Protein AF-0000000073199398 (afdb_homodimer)

Solvent-accessible surface area (backbone atoms only — not comparable to full-atom values): 9404 Å² total; per-residue (Å²): 115,83,43,48,48,44,47,21,50,37,56,19,50,66,32,48,72,70,26,80,60,78,34,37,35,40,31,29,57,50,55,67,62,42,51,57,49,72,47,86,75,86,50,85,48,74,51,24,48,41,39,50,51,41,35,53,52,42,7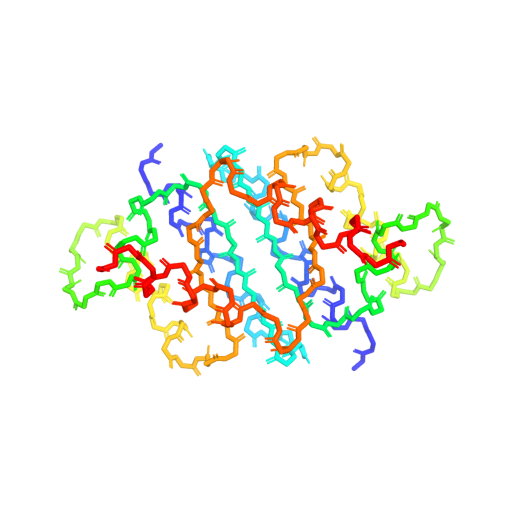0,74,32,81,43,42,47,72,42,69,47,55,85,72,51,56,63,47,53,55,49,46,57,58,55,69,74,98,1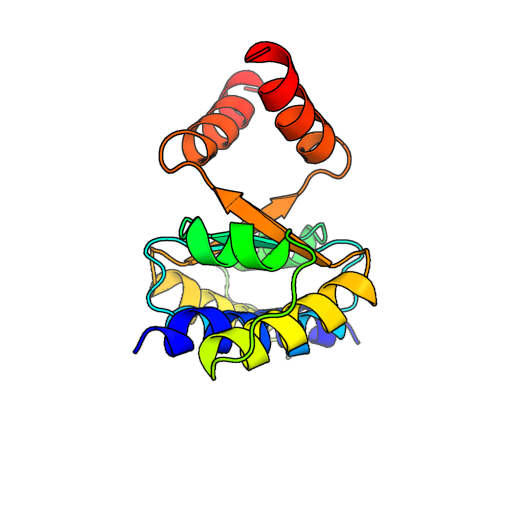15,84,43,47,48,43,46,22,50,36,56,19,49,66,33,48,73,71,26,80,60,75,36,38,35,41,31,28,58,52,55,66,61,42,51,58,49,73,46,86,74,87,48,84,48,76,50,25,47,40,38,50,52,40,35,53,52,40,69,76,32,81,43,43,48,73,43,68,45,57,84,74,50,54,67,46,52,55,49,46,57,56,55,68,73,100

Secondary structure (DSSP, 8-state):
-TTHHHHHHHHHHHHHTTS--S-EEEEES-HHHHHHHH--SPP-SHHHHHHHHHHHHHHH-TTEEEEE--TTHHHHHHHHHHHHT-/-TTHHHHHHHHHHHHHTTS--S-EEEEES-HHHHHHHH--SPP-SHHHHHHHHHHHHHHH-TTEEEEE--TTHHHHHHHHHHHHT-

Structure (mmCIF, N/CA/C/O backbone):
data_AF-0000000073199398-model_v1
#
loop_
_entity.id
_entity.type
_entity.pdbx_description
1 polymer 'RNase H type-1 domain-containing protein'
#
loop_
_atom_site.group_PDB
_atom_site.id
_atom_site.type_symbol
_atom_site.label_atom_id
_atom_site.label_alt_id
_atom_site.label_comp_id
_atom_site.label_asym_id
_atom_site.label_entity_id
_atom_site.label_seq_id
_atom_site.pdbx_PDB_ins_code
_atom_site.Cartn_x
_atom_site.Cartn_y
_atom_site.Cartn_z
_atom_site.occupancy
_atom_site.B_iso_or_equiv
_atom_site.auth_seq_id
_atom_site.auth_comp_id
_atom_site.auth_asym_id
_atom_site.auth_atom_id
_atom_site.pdbx_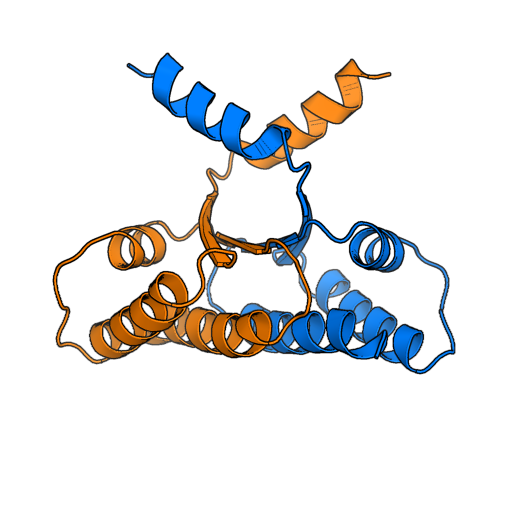PDB_model_num
ATOM 1 N N . PRO A 1 1 ? 12.867 -16.594 0.289 1 78.44 1 PRO A N 1
ATOM 2 C CA . PRO A 1 1 ? 11.758 -17.516 0.035 1 78.44 1 PRO A CA 1
ATOM 3 C C . PRO A 1 1 ? 10.625 -16.875 -0.764 1 78.44 1 PRO A C 1
ATOM 5 O O . PRO A 1 1 ? 10.391 -15.664 -0.647 1 78.44 1 PRO A O 1
ATOM 8 N N . GLN A 1 2 ? 9.969 -17.562 -1.592 1 89 2 GLN A N 1
ATOM 9 C CA . GLN A 1 2 ? 8.938 -17.031 -2.49 1 89 2 GLN A CA 1
ATOM 10 C C . GLN A 1 2 ? 7.758 -16.484 -1.709 1 89 2 GLN A C 1
ATOM 12 O O . GLN A 1 2 ? 7.023 -15.625 -2.211 1 89 2 GLN A O 1
ATOM 17 N N . GLU A 1 3 ? 7.668 -16.969 -0.385 1 93.56 3 GLU A N 1
ATOM 18 C CA . GLU A 1 3 ? 6.527 -16.609 0.448 1 93.56 3 GLU A CA 1
ATOM 19 C C . GLU A 1 3 ? 6.691 -15.211 1.036 1 93.56 3 GLU A C 1
ATOM 21 O O . GLU A 1 3 ? 5.723 -14.609 1.502 1 93.56 3 GLU A O 1
ATOM 26 N N . ALA A 1 4 ? 7.902 -14.766 1.006 1 93.5 4 ALA A N 1
ATOM 27 C CA . ALA A 1 4 ? 8.18 -13.469 1.631 1 93.5 4 ALA A CA 1
ATOM 28 C C . ALA A 1 4 ? 7.398 -12.352 0.941 1 93.5 4 ALA A C 1
ATOM 30 O O . ALA A 1 4 ? 6.91 -11.43 1.599 1 93.5 4 ALA A O 1
ATOM 31 N N . LYS A 1 5 ? 7.25 -12.406 -0.344 1 92.25 5 LYS A N 1
ATOM 32 C CA . LYS A 1 5 ? 6.602 -11.359 -1.125 1 92.25 5 LYS A CA 1
ATOM 33 C C . LYS A 1 5 ? 5.117 -11.258 -0.783 1 92.25 5 LYS A C 1
ATOM 35 O O . LYS A 1 5 ? 4.652 -10.219 -0.316 1 92.25 5 LYS A O 1
ATOM 40 N N . PRO A 1 6 ? 4.43 -12.461 -0.868 1 96.62 6 PRO A N 1
ATOM 41 C CA . PRO A 1 6 ? 3.018 -12.32 -0.503 1 96.62 6 PRO A CA 1
ATOM 42 C C . PRO A 1 6 ? 2.812 -12.086 0.991 1 96.62 6 PRO A C 1
ATOM 44 O O . PRO A 1 6 ? 1.823 -11.469 1.394 1 96.62 6 PRO A O 1
ATOM 47 N N . ALA A 1 7 ? 3.713 -12.5 1.839 1 97.44 7 ALA A N 1
ATOM 48 C CA . ALA A 1 7 ? 3.586 -12.297 3.281 1 97.44 7 ALA A CA 1
ATOM 49 C C . ALA A 1 7 ? 3.631 -10.812 3.633 1 97.44 7 ALA A C 1
ATOM 51 O O . ALA A 1 7 ? 2.82 -10.336 4.426 1 97.44 7 ALA A O 1
ATOM 52 N N . ALA A 1 8 ? 4.598 -10.156 3.078 1 97.44 8 ALA A N 1
ATOM 53 C CA . ALA A 1 8 ? 4.699 -8.719 3.307 1 97.44 8 ALA A CA 1
ATOM 54 C C . ALA A 1 8 ? 3.447 -7.992 2.812 1 97.44 8 ALA A C 1
ATOM 56 O O . ALA A 1 8 ? 2.934 -7.098 3.482 1 97.44 8 ALA A O 1
ATOM 57 N N . MET A 1 9 ? 2.967 -8.359 1.716 1 98.12 9 MET A N 1
ATOM 58 C CA . MET A 1 9 ? 1.744 -7.789 1.157 1 98.12 9 MET A CA 1
ATOM 59 C C . MET A 1 9 ? 0.557 -8.031 2.082 1 98.12 9 MET A C 1
ATOM 61 O O . MET A 1 9 ? -0.195 -7.105 2.395 1 98.12 9 MET A O 1
ATOM 65 N N . LEU A 1 10 ? 0.424 -9.234 2.529 1 98.5 10 LEU A N 1
ATOM 66 C CA . LEU A 1 10 ? -0.685 -9.594 3.404 1 98.5 10 LEU A CA 1
ATOM 67 C C . LEU A 1 10 ? -0.673 -8.758 4.676 1 98.5 10 LEU A C 1
ATOM 69 O O . LEU A 1 10 ? -1.71 -8.227 5.086 1 98.5 10 LEU A O 1
ATOM 73 N N . GLU A 1 11 ? 0.455 -8.695 5.277 1 98.12 11 GLU A N 1
ATOM 74 C CA . GLU A 1 11 ? 0.562 -7.914 6.504 1 98.12 11 GLU A CA 1
ATOM 75 C C . GLU A 1 11 ? 0.19 -6.453 6.266 1 98.12 11 GLU A C 1
ATOM 77 O O . GLU A 1 11 ? -0.529 -5.852 7.066 1 98.12 11 GLU A O 1
ATOM 82 N N . ALA A 1 12 ? 0.683 -5.871 5.168 1 98.5 12 ALA A N 1
ATOM 83 C CA . ALA A 1 12 ? 0.346 -4.492 4.828 1 98.5 12 ALA A CA 1
ATOM 84 C C . ALA A 1 12 ? -1.159 -4.324 4.637 1 98.5 12 ALA A C 1
ATOM 86 O O . ALA A 1 12 ? -1.762 -3.4 5.184 1 98.5 12 ALA A O 1
ATOM 87 N N . LEU A 1 13 ? -1.757 -5.211 3.936 1 98.5 13 LEU A N 1
ATOM 88 C CA . LEU A 1 13 ? -3.188 -5.152 3.654 1 98.5 13 LEU A CA 1
ATOM 89 C C . LEU A 1 13 ? -3.998 -5.258 4.941 1 98.5 13 LEU A C 1
ATOM 91 O O . LEU A 1 13 ? -5.012 -4.57 5.102 1 98.5 13 LEU A O 1
ATOM 95 N N . GLN A 1 14 ? -3.58 -6.07 5.852 1 98.31 14 GLN A N 1
ATOM 96 C CA . GLN A 1 14 ? -4.285 -6.305 7.105 1 98.31 14 GLN A CA 1
ATOM 97 C C . GLN A 1 14 ? -4.363 -5.027 7.938 1 98.31 14 GLN A C 1
ATOM 99 O O . GLN A 1 14 ? -5.309 -4.836 8.703 1 98.31 14 GLN A O 1
ATOM 104 N N . TYR A 1 15 ? -3.471 -4.18 7.789 1 97.44 15 TYR A N 1
ATOM 105 C CA . TYR A 1 15 ? -3.521 -2.914 8.508 1 97.44 15 TYR A CA 1
ATOM 106 C C . TYR A 1 15 ? -4.293 -1.864 7.719 1 97.44 15 TYR A C 1
ATOM 108 O O . TYR A 1 15 ? -5.004 -1.04 8.297 1 97.44 15 TYR A O 1
ATOM 116 N N . LEU A 1 16 ? -4.133 -1.91 6.418 1 97.62 16 LEU A N 1
ATOM 117 C CA . LEU A 1 16 ? -4.742 -0.894 5.57 1 97.62 16 LEU A CA 1
ATOM 118 C C . LEU A 1 16 ? -6.262 -1.031 5.562 1 97.62 16 LEU A C 1
ATOM 120 O O . LEU A 1 16 ? -6.977 -0.044 5.379 1 97.62 16 LEU A O 1
ATOM 124 N N . ILE A 1 17 ? -6.742 -2.221 5.879 1 96.25 17 ILE A N 1
ATOM 125 C CA . ILE A 1 17 ? -8.188 -2.42 5.867 1 96.25 17 ILE A CA 1
ATOM 126 C C . ILE A 1 17 ? -8.82 -1.681 7.043 1 96.25 17 ILE A C 1
ATOM 128 O O . ILE A 1 17 ? -10.023 -1.402 7.035 1 96.25 17 ILE A O 1
ATOM 132 N N . TYR A 1 18 ? -8.047 -1.338 8 1 93.31 18 TYR A N 1
ATOM 133 C CA . TYR A 1 18 ? -8.578 -0.658 9.18 1 93.31 18 TYR A CA 1
ATOM 134 C C . TYR A 1 18 ? -8.375 0.849 9.07 1 93.31 18 TYR A C 1
ATOM 136 O O . TYR A 1 18 ? -8.758 1.597 9.977 1 93.31 18 TYR A O 1
ATOM 144 N N . SER A 1 19 ? -7.762 1.237 8.008 1 94 19 SER A N 1
ATOM 145 C CA . SER A 1 19 ? -7.555 2.67 7.824 1 94 19 SER A CA 1
ATOM 146 C C . SER A 1 19 ? -8.852 3.375 7.441 1 94 19 SER A C 1
ATOM 148 O O . SER A 1 19 ? -9.727 2.775 6.812 1 94 19 SER A O 1
ATOM 150 N N . PRO A 1 20 ? -9.008 4.598 7.871 1 93.06 20 PRO A N 1
ATOM 151 C CA . PRO A 1 20 ? -10.203 5.352 7.484 1 93.06 20 PRO A CA 1
ATOM 152 C C . PRO A 1 20 ? -10.086 5.969 6.094 1 93.06 20 PRO A C 1
ATOM 154 O O . PRO A 1 20 ? -10.867 6.855 5.738 1 93.06 20 PRO A O 1
ATOM 157 N N . TYR A 1 21 ? -9.117 5.477 5.312 1 92.75 21 TYR A N 1
ATOM 158 C CA . TYR A 1 21 ? -9 5.969 3.941 1 92.75 21 TYR A CA 1
ATOM 159 C C . TYR A 1 21 ? -10.203 5.543 3.107 1 92.75 21 TYR A C 1
ATOM 161 O O . TYR A 1 21 ? -10.734 4.445 3.285 1 92.75 21 TYR A O 1
ATOM 169 N N . GLU A 1 22 ? -10.688 6.387 2.283 1 93.44 22 GLU A N 1
ATOM 170 C CA . GLU A 1 22 ? -11.758 6.016 1.36 1 93.44 22 GLU A CA 1
ATOM 171 C C . GLU A 1 22 ? -11.25 5.078 0.271 1 93.44 22 GLU A C 1
ATOM 173 O O . GLU A 1 22 ? -11.961 4.168 -0.156 1 93.44 22 GLU A O 1
ATOM 178 N N . ASN A 1 23 ? -10.008 5.305 -0.188 1 93 23 ASN A N 1
ATOM 179 C CA . ASN A 1 23 ? -9.367 4.465 -1.193 1 93 23 ASN A CA 1
ATOM 180 C C . ASN A 1 23 ? -7.875 4.297 -0.915 1 93 23 ASN A C 1
ATOM 182 O O . ASN A 1 23 ? -7.203 5.254 -0.526 1 93 23 ASN A O 1
ATOM 186 N N . VAL A 1 24 ? -7.449 3.105 -1.098 1 94.88 24 VAL A N 1
ATOM 187 C CA . VAL A 1 24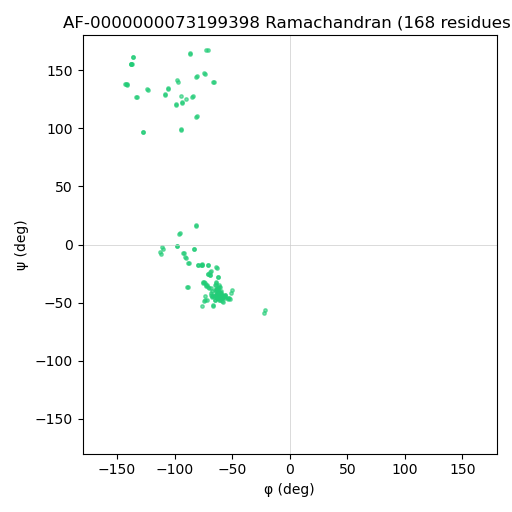 ? -6.031 2.789 -0.979 1 94.88 24 VAL A CA 1
ATOM 188 C C . VAL A 1 24 ? -5.633 1.781 -2.053 1 94.88 24 VAL A C 1
ATOM 190 O O . VAL A 1 24 ? -6.367 0.83 -2.324 1 94.88 24 VAL A O 1
ATOM 193 N N . CYS A 1 25 ? -4.488 1.991 -2.672 1 94 25 CYS A N 1
ATOM 194 C CA . CYS A 1 25 ? -3.936 1.07 -3.658 1 94 25 CYS A CA 1
ATOM 195 C C . CYS A 1 25 ? -2.463 0.795 -3.381 1 94 25 CYS A C 1
ATOM 197 O O . CYS A 1 25 ? -1.686 1.724 -3.15 1 94 25 CYS A O 1
ATOM 199 N N . VAL A 1 26 ? -2.146 -0.441 -3.291 1 96.44 26 VAL A N 1
ATOM 200 C CA . VAL A 1 26 ? -0.741 -0.822 -3.193 1 96.44 26 VAL A CA 1
ATOM 201 C C . VAL A 1 26 ? -0.229 -1.259 -4.566 1 96.44 26 VAL A C 1
ATOM 203 O O . VAL A 1 26 ? -0.743 -2.215 -5.148 1 96.44 26 VAL A O 1
ATOM 206 N N . GLU A 1 27 ? 0.757 -0.572 -5.023 1 93.62 27 GLU A N 1
ATOM 207 C CA . GLU A 1 27 ? 1.361 -0.878 -6.316 1 93.62 27 GLU A CA 1
ATOM 208 C C . GLU A 1 27 ? 2.717 -1.56 -6.145 1 93.62 27 GLU A C 1
ATOM 210 O O . GLU A 1 27 ? 3.541 -1.12 -5.34 1 93.62 27 GLU A O 1
ATOM 215 N N . THR A 1 28 ? 2.963 -2.635 -6.891 1 93.56 28 THR A N 1
ATOM 216 C CA . THR A 1 28 ? 4.238 -3.344 -6.844 1 93.56 28 THR A CA 1
ATOM 217 C C . THR A 1 28 ? 4.699 -3.719 -8.25 1 93.56 28 THR A C 1
ATOM 219 O O . THR A 1 28 ? 3.879 -3.859 -9.164 1 93.56 28 THR A O 1
ATOM 222 N N . ASP A 1 29 ? 5.977 -3.879 -8.398 1 89.88 29 ASP A N 1
ATOM 223 C CA . ASP A 1 29 ? 6.527 -4.234 -9.703 1 89.88 29 ASP A CA 1
ATOM 224 C C . ASP A 1 29 ? 6.727 -5.742 -9.82 1 89.88 29 ASP A C 1
ATOM 226 O O . ASP A 1 29 ? 7.434 -6.211 -10.719 1 89.88 29 ASP A O 1
ATOM 230 N N . TYR A 1 30 ? 6.23 -6.453 -8.906 1 91.81 30 TYR A N 1
ATOM 231 C CA . TYR A 1 30 ? 6.273 -7.906 -8.992 1 91.81 30 TYR A CA 1
ATOM 232 C C . TYR A 1 30 ? 4.992 -8.453 -9.609 1 91.81 30 TYR A C 1
ATOM 234 O O . TYR A 1 30 ? 4.016 -8.719 -8.906 1 91.81 30 TYR A O 1
ATOM 242 N N . LYS A 1 31 ? 5.07 -8.734 -10.82 1 93.19 31 LYS A N 1
ATOM 243 C CA . LYS A 1 31 ? 3.912 -9.078 -11.641 1 93.19 31 LYS A CA 1
ATOM 244 C C . LYS A 1 31 ? 3.281 -10.383 -11.172 1 93.19 31 LYS A C 1
ATOM 246 O O . LYS A 1 31 ? 2.057 -10.531 -11.188 1 93.19 31 LYS A O 1
ATOM 251 N N . GLN A 1 32 ? 4.07 -11.273 -10.727 1 94 32 GLN A N 1
ATOM 252 C CA . GLN A 1 32 ? 3.574 -12.594 -10.352 1 94 32 GLN A CA 1
ATOM 253 C C . GLN A 1 32 ? 2.586 -12.5 -9.195 1 94 32 GLN A C 1
ATOM 255 O O . GLN A 1 32 ? 1.532 -13.141 -9.219 1 94 32 GLN A O 1
ATOM 260 N N . VAL A 1 33 ? 2.936 -11.758 -8.219 1 95.75 33 VAL A N 1
ATOM 261 C CA . VAL A 1 33 ? 2.049 -11.594 -7.07 1 95.75 33 VAL A CA 1
ATOM 262 C C . VAL A 1 33 ? 0.745 -10.93 -7.512 1 95.75 33 VAL A C 1
ATOM 264 O O . VAL A 1 33 ? -0.343 -11.391 -7.156 1 95.75 33 VAL A O 1
ATOM 267 N N . VAL A 1 34 ? 0.83 -9.891 -8.289 1 95.56 34 VAL A N 1
ATOM 268 C CA . VAL A 1 34 ? -0.352 -9.164 -8.75 1 95.56 34 VAL A CA 1
ATOM 269 C C . VAL A 1 34 ? -1.236 -10.094 -9.586 1 95.56 34 VAL A C 1
ATOM 271 O O . VAL A 1 34 ? -2.457 -10.109 -9.414 1 95.56 34 VAL A O 1
ATOM 274 N N . ASN A 1 35 ? -0.633 -10.859 -10.43 1 95.44 35 ASN A N 1
ATOM 275 C CA . ASN A 1 35 ? -1.381 -11.812 -11.242 1 95.44 35 ASN A CA 1
ATOM 276 C C . ASN A 1 35 ? -2.111 -12.836 -10.383 1 95.44 35 ASN A C 1
ATOM 278 O O . ASN A 1 35 ? -3.279 -13.141 -10.625 1 95.44 35 ASN A O 1
ATOM 282 N N . HIS A 1 36 ? -1.42 -13.32 -9.43 1 97 36 HIS A N 1
ATOM 283 C CA . HIS A 1 36 ? -2.016 -14.344 -8.57 1 97 36 HIS A CA 1
ATOM 284 C C . HIS A 1 36 ? -3.129 -13.75 -7.707 1 97 36 HIS A C 1
ATOM 286 O O . HIS A 1 36 ? -4.086 -14.453 -7.359 1 97 36 HIS A O 1
ATOM 292 N N . LEU A 1 37 ? -3.062 -12.492 -7.43 1 97.12 37 LEU A N 1
ATOM 293 C CA . LEU A 1 37 ? -4.109 -11.812 -6.668 1 97.12 37 LEU A CA 1
ATOM 294 C C . LEU A 1 37 ? -5.355 -11.609 -7.52 1 97.12 37 LEU A C 1
ATOM 296 O O . LEU A 1 37 ? -6.473 -11.586 -7 1 97.12 3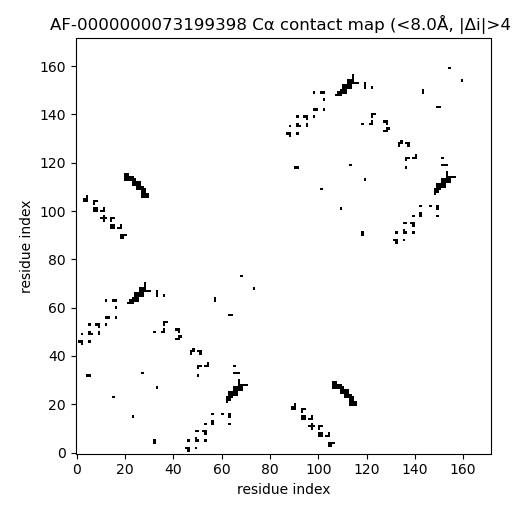7 LEU A O 1
ATOM 300 N N . ASN A 1 38 ? -5.16 -11.414 -8.742 1 94.12 38 ASN A N 1
ATOM 301 C CA . ASN A 1 38 ? -6.25 -11.094 -9.656 1 94.12 38 ASN A CA 1
ATOM 302 C C . ASN A 1 38 ? -6.871 -12.352 -10.258 1 94.12 38 ASN A C 1
ATOM 304 O O . ASN A 1 38 ? -7.922 -12.281 -10.891 1 94.12 38 ASN A O 1
ATOM 308 N N . ASN A 1 39 ? -6.238 -13.391 -10.07 1 92.5 39 ASN A N 1
ATOM 309 C CA . ASN A 1 39 ? -6.789 -14.648 -10.57 1 92.5 39 ASN A CA 1
ATOM 310 C C . ASN A 1 39 ? -7.75 -15.281 -9.562 1 92.5 39 ASN A C 1
ATOM 312 O O . ASN A 1 39 ? -7.746 -14.914 -8.391 1 92.5 39 ASN A O 1
ATOM 316 N N . THR A 1 40 ? -8.547 -16.25 -10.07 1 88.81 40 THR A N 1
ATOM 317 C CA . THR A 1 40 ? -9.586 -16.797 -9.211 1 88.81 40 THR A CA 1
ATOM 318 C C . THR A 1 40 ? -9.266 -18.234 -8.82 1 88.81 40 THR A C 1
ATOM 320 O O . THR A 1 40 ? -9.938 -18.828 -7.969 1 88.81 40 THR A O 1
ATOM 323 N N . TYR A 1 41 ? -8.203 -18.781 -9.336 1 92.19 41 TYR A N 1
ATOM 324 C CA . TYR A 1 41 ? -7.898 -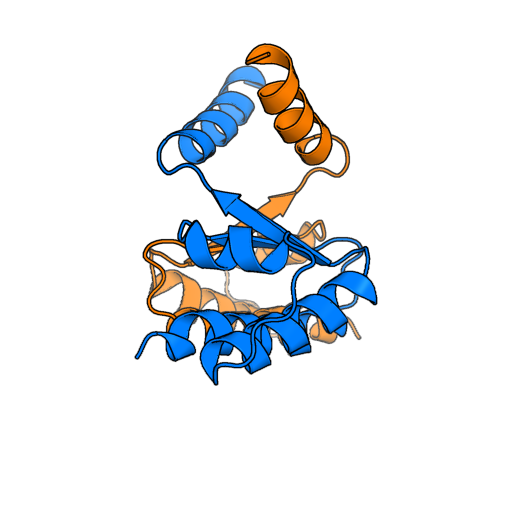20.156 -8.992 1 92.19 41 TYR A CA 1
ATOM 325 C C . TYR A 1 41 ? -7.211 -20.234 -7.633 1 92.19 41 TYR A C 1
ATOM 327 O O . TYR A 1 41 ? -6.418 -19.359 -7.277 1 92.19 41 TYR A O 1
ATOM 335 N N . VAL A 1 42 ? -7.523 -21.297 -6.918 1 91.62 42 VAL A N 1
ATOM 336 C CA . VAL A 1 42 ? -6.984 -21.5 -5.574 1 91.62 42 VAL A CA 1
ATOM 337 C C . VAL A 1 42 ? -5.609 -22.156 -5.664 1 91.62 42 VAL A C 1
ATOM 339 O O . VAL A 1 42 ? -5.43 -23.141 -6.379 1 91.62 42 VAL A O 1
ATOM 342 N N . LEU A 1 43 ? -4.676 -21.547 -5.027 1 92.94 43 LEU A N 1
ATOM 343 C CA . LEU A 1 43 ? -3.326 -22.078 -4.922 1 92.94 43 LEU A CA 1
ATOM 344 C C . LEU A 1 43 ? -3.141 -22.828 -3.604 1 92.94 43 LEU A C 1
ATOM 346 O O . LEU A 1 43 ? -3.635 -22.391 -2.564 1 92.94 43 LEU A O 1
ATOM 350 N N . HIS A 1 44 ? -2.436 -23.969 -3.576 1 93.06 44 HIS A N 1
ATOM 351 C CA . HIS A 1 44 ? -2.422 -24.844 -2.4 1 93.06 44 HIS A CA 1
ATOM 352 C C . HIS A 1 44 ? -1.05 -24.844 -1.733 1 93.06 44 HIS A C 1
ATOM 354 O O . HIS A 1 44 ? -0.902 -25.312 -0.607 1 93.06 44 HIS A O 1
ATOM 360 N N . SER A 1 45 ? -0.121 -24.266 -2.336 1 95 45 SER A N 1
ATOM 361 C CA . SER A 1 45 ? 1.194 -24.156 -1.712 1 95 45 SER A CA 1
ATOM 362 C C . SER A 1 45 ? 1.175 -23.172 -0.55 1 95 45 SER A C 1
ATOM 364 O O . SER A 1 45 ? 0.161 -22.516 -0.303 1 95 45 SER A O 1
ATOM 366 N N . GLU A 1 46 ? 2.217 -23.172 0.251 1 95.19 46 GLU A N 1
ATOM 367 C CA . GLU A 1 46 ? 2.342 -22.172 1.308 1 95.19 46 GLU A CA 1
ATOM 368 C C . GLU A 1 46 ? 2.213 -20.75 0.749 1 95.19 46 GLU A C 1
ATOM 370 O O . GLU A 1 46 ? 1.526 -19.906 1.33 1 95.19 46 GLU A O 1
ATOM 375 N N . TYR A 1 47 ? 2.875 -20.5 -0.298 1 96.38 47 TYR A N 1
ATOM 376 C CA . TYR A 1 47 ? 2.727 -19.266 -1.066 1 96.38 47 TYR A CA 1
ATOM 377 C C . TYR A 1 47 ? 1.266 -19.016 -1.417 1 96.38 47 TYR A C 1
ATOM 379 O O . TYR A 1 47 ? 0.751 -17.906 -1.205 1 96.38 47 TYR A O 1
ATOM 387 N N . GLY A 1 48 ? 0.647 -20 -1.856 1 96.94 48 GLY A N 1
ATOM 388 C CA . GLY A 1 48 ? -0.738 -19.906 -2.287 1 96.94 48 GLY A CA 1
ATOM 389 C C . GLY A 1 48 ? -1.691 -19.578 -1.153 1 96.94 48 GLY A C 1
ATOM 390 O O . GLY A 1 48 ? -2.65 -18.828 -1.34 1 96.94 48 GLY A O 1
ATOM 391 N N . ILE A 1 49 ? -1.446 -20.141 -0.075 1 97.38 49 ILE A N 1
ATOM 392 C CA . ILE A 1 49 ? -2.281 -19.906 1.098 1 97.38 49 ILE A CA 1
ATOM 393 C C . ILE A 1 49 ? -2.264 -18.422 1.454 1 97.38 49 ILE A C 1
ATOM 395 O O . ILE A 1 49 ? -3.307 -17.844 1.748 1 97.38 49 ILE A O 1
ATOM 399 N N . ILE A 1 50 ? -1.117 -17.828 1.404 1 97.94 50 ILE A N 1
ATOM 400 C CA . ILE A 1 50 ? -0.968 -16.406 1.707 1 97.94 50 ILE A CA 1
ATOM 401 C C . ILE A 1 50 ? -1.667 -15.578 0.635 1 97.94 50 ILE A C 1
ATOM 403 O O . ILE A 1 50 ? -2.393 -14.633 0.95 1 97.94 50 ILE A O 1
ATOM 407 N N . ILE A 1 51 ? -1.489 -15.914 -0.64 1 98.25 51 ILE A N 1
ATOM 408 C CA . ILE A 1 51 ? -2.158 -15.242 -1.746 1 98.25 51 ILE A CA 1
ATOM 409 C C . ILE A 1 51 ? -3.672 -15.289 -1.54 1 98.25 51 ILE A C 1
ATOM 411 O O . ILE A 1 51 ? -4.355 -14.273 -1.682 1 98.25 51 ILE A O 1
ATOM 415 N N . ASN A 1 52 ? -4.129 -16.469 -1.136 1 98.06 52 ASN A N 1
ATOM 416 C CA . ASN A 1 52 ? -5.562 -16.625 -0.922 1 98.06 52 ASN A CA 1
ATOM 417 C C . ASN A 1 52 ? -6.062 -15.727 0.204 1 98.06 52 ASN A C 1
ATOM 419 O O . ASN A 1 52 ? -7.172 -15.195 0.133 1 98.06 52 ASN A O 1
ATOM 423 N N . GLN A 1 53 ? -5.332 -15.594 1.173 1 98 53 GLN A N 1
ATOM 424 C CA . GLN A 1 53 ? -5.688 -14.695 2.264 1 98 53 GLN A CA 1
ATOM 425 C C . GLN A 1 53 ? -5.73 -13.242 1.787 1 98 53 GLN A C 1
ATOM 427 O O . GLN A 1 53 ? -6.637 -12.492 2.154 1 98 53 GLN A O 1
ATOM 432 N N . CYS A 1 54 ? -4.754 -12.859 0.988 1 98.44 54 CYS A N 1
ATOM 433 C CA . CYS A 1 54 ? -4.777 -11.531 0.386 1 98.44 54 CYS A CA 1
ATOM 434 C C . CYS A 1 54 ? -6.055 -11.32 -0.416 1 98.44 54 CYS A C 1
ATOM 436 O O . CYS A 1 54 ? -6.699 -10.281 -0.295 1 98.44 54 CYS A O 1
ATOM 438 N N . ARG A 1 55 ? -6.391 -12.281 -1.148 1 98.12 55 ARG A N 1
ATOM 439 C CA . ARG A 1 55 ? -7.59 -12.203 -1.976 1 98.12 55 ARG A CA 1
ATOM 440 C C . ARG A 1 55 ? -8.828 -11.961 -1.12 1 98.12 55 ARG A C 1
ATOM 442 O O . ARG A 1 55 ? -9.703 -11.172 -1.491 1 98.12 55 ARG A O 1
ATOM 449 N N . THR A 1 56 ? -8.914 -12.695 -0.092 1 97.75 56 THR A N 1
ATOM 450 C CA . THR A 1 56 ? -10.055 -12.578 0.808 1 97.75 56 THR A CA 1
ATOM 451 C C . THR A 1 56 ? -10.195 -11.141 1.315 1 97.75 56 THR A C 1
ATOM 453 O O . THR A 1 56 ? -11.289 -10.578 1.319 1 97.75 56 THR A O 1
ATOM 456 N N . LEU A 1 57 ? -9.125 -10.547 1.721 1 97.94 57 LEU A N 1
ATOM 457 C CA . LEU A 1 57 ? -9.148 -9.156 2.178 1 97.94 57 LEU A CA 1
ATOM 458 C C . LEU A 1 57 ? -9.57 -8.219 1.053 1 97.94 57 LEU A C 1
ATOM 460 O O . LEU A 1 57 ? -10.398 -7.336 1.256 1 97.94 57 LEU A O 1
ATOM 464 N N . LEU A 1 58 ? -8.984 -8.406 -0.118 1 97.44 58 LEU A N 1
ATOM 465 C CA . LEU A 1 58 ? -9.25 -7.531 -1.255 1 97.44 58 LEU A CA 1
ATOM 466 C C . LEU A 1 58 ? -10.703 -7.641 -1.697 1 97.44 58 LEU A C 1
ATOM 468 O O . LEU A 1 58 ? -11.297 -6.652 -2.137 1 97.44 58 LEU A O 1
ATOM 472 N N . ARG A 1 59 ? -11.258 -8.797 -1.542 1 96.88 59 ARG A N 1
ATOM 473 C CA . ARG A 1 59 ? -12.648 -9.023 -1.924 1 96.88 59 ARG A CA 1
ATOM 474 C C . ARG A 1 59 ? -13.602 -8.406 -0.907 1 96.88 59 ARG A C 1
ATOM 476 O O . ARG A 1 59 ? -14.656 -7.895 -1.273 1 96.88 59 ARG A O 1
ATOM 483 N N . SER A 1 60 ? -13.273 -8.375 0.255 1 97.38 60 SER A N 1
ATOM 484 C CA . SER A 1 60 ? -14.148 -7.898 1.325 1 97.38 60 SER A CA 1
ATOM 485 C C . SER A 1 60 ? -14.016 -6.395 1.521 1 97.38 60 SER A C 1
ATOM 487 O O . SER A 1 60 ? -14.844 -5.773 2.195 1 97.38 60 SER A O 1
ATOM 489 N N . HIS A 1 61 ? -13 -5.848 0.992 1 97.44 61 HIS A N 1
ATOM 490 C CA . HIS A 1 61 ? -12.742 -4.414 1.106 1 97.44 61 HIS A CA 1
ATOM 491 C C . HIS A 1 61 ? -12.523 -3.783 -0.264 1 97.44 61 HIS A C 1
ATOM 493 O O . HIS A 1 61 ? -11.383 -3.682 -0.731 1 97.44 61 HIS A O 1
ATOM 499 N N . GLN A 1 62 ? -13.5 -3.227 -0.811 1 94.88 62 GLN A N 1
ATOM 500 C CA . GLN A 1 62 ? -13.5 -2.783 -2.201 1 94.88 62 GLN A CA 1
ATOM 501 C C . GLN A 1 62 ? -12.703 -1.492 -2.365 1 94.88 62 GLN A C 1
ATOM 503 O O . GLN A 1 62 ? -12.352 -1.113 -3.484 1 94.88 62 GLN A O 1
ATOM 508 N N . ASN A 1 63 ? -12.477 -0.826 -1.236 1 93.69 63 ASN A N 1
ATOM 509 C CA . ASN A 1 63 ? -11.695 0.405 -1.296 1 93.69 63 ASN A CA 1
ATOM 510 C C . ASN A 1 63 ? -10.195 0.119 -1.278 1 93.69 63 ASN A C 1
ATOM 512 O O . ASN A 1 63 ? -9.383 1.042 -1.354 1 93.69 63 ASN A O 1
ATOM 516 N N . LEU A 1 64 ? -9.797 -1.117 -1.143 1 96.12 64 LEU A N 1
ATOM 517 C CA . LEU A 1 64 ? -8.414 -1.574 -1.134 1 96.12 64 LEU A CA 1
ATOM 518 C C . LEU A 1 64 ? -8.086 -2.336 -2.414 1 96.12 64 LEU A C 1
ATOM 520 O O . LEU A 1 64 ? -8.805 -3.26 -2.793 1 96.12 64 LEU A O 1
ATOM 524 N N . LYS A 1 65 ? -6.98 -1.956 -3.078 1 95.44 65 LYS A N 1
ATOM 525 C CA . LYS A 1 65 ? -6.578 -2.596 -4.328 1 95.44 65 LYS A CA 1
ATOM 526 C C . LYS A 1 65 ? -5.074 -2.834 -4.363 1 95.44 65 LYS A C 1
ATOM 528 O O . LYS A 1 65 ? -4.32 -2.184 -3.637 1 95.44 65 LYS A O 1
ATOM 533 N N . VAL A 1 66 ? -4.695 -3.795 -5.141 1 96.38 66 VAL A N 1
ATOM 534 C CA . VAL A 1 66 ? -3.291 -4.039 -5.461 1 96.38 66 VAL A CA 1
ATOM 535 C C . VAL A 1 66 ? -3.096 -4.008 -6.977 1 96.38 66 VAL A C 1
ATOM 537 O O . VAL A 1 66 ? -3.867 -4.617 -7.719 1 96.38 66 VAL A O 1
ATOM 540 N N . ARG A 1 67 ? -2.043 -3.268 -7.398 1 92.94 67 ARG A N 1
ATOM 541 C CA . ARG A 1 67 ? -1.818 -3.113 -8.836 1 92.94 67 ARG A CA 1
ATOM 542 C C . ARG A 1 67 ? -0.344 -3.289 -9.18 1 92.94 67 ARG A C 1
ATOM 544 O O . ARG A 1 67 ? 0.522 -3.164 -8.312 1 92.94 67 ARG A O 1
ATOM 551 N N . PHE A 1 68 ? -0.101 -3.557 -10.539 1 92.31 68 PHE A N 1
ATOM 552 C CA . PHE A 1 68 ? 1.239 -3.695 -11.094 1 92.31 68 PHE A CA 1
ATOM 553 C C . PHE A 1 68 ? 1.736 -2.365 -11.648 1 92.31 68 PHE A C 1
ATOM 555 O O . PHE A 1 68 ? 0.987 -1.645 -12.312 1 92.31 68 PHE A O 1
ATOM 562 N N . ILE A 1 69 ? 2.816 -1.945 -11.125 1 79.12 69 ILE A N 1
ATOM 563 C CA . ILE A 1 69 ? 3.451 -0.76 -11.695 1 79.12 69 ILE A CA 1
ATOM 564 C C . ILE A 1 69 ? 4.441 -1.175 -12.781 1 79.12 69 ILE A C 1
ATOM 566 O O . ILE A 1 69 ? 5.23 -2.1 -12.586 1 79.12 69 ILE A O 1
ATOM 570 N N . ARG A 1 70 ? 4.145 -0.497 -14.008 1 68.44 70 ARG A N 1
ATOM 571 C CA . ARG A 1 70 ? 5.145 -0.716 -15.047 1 68.44 70 ARG A CA 1
ATOM 572 C C . ARG A 1 70 ? 6.348 0.199 -14.852 1 68.44 70 ARG A C 1
ATOM 574 O O . ARG A 1 70 ? 6.191 1.38 -14.539 1 68.44 70 ARG A O 1
ATOM 581 N N . ARG A 1 71 ? 7.492 -0.285 -14.484 1 59.12 71 ARG A N 1
ATOM 582 C CA . ARG A 1 71 ? 8.711 0.495 -14.312 1 59.12 71 ARG A CA 1
ATOM 583 C C . ARG A 1 71 ? 8.648 1.798 -15.102 1 59.12 71 ARG A C 1
ATOM 585 O O . ARG A 1 71 ? 9.039 2.854 -14.602 1 59.12 71 ARG A O 1
ATOM 592 N N . GLN A 1 72 ? 8.445 1.76 -16.297 1 49.97 72 GLN A N 1
ATOM 593 C CA . GLN A 1 72 ? 8.477 2.922 -17.188 1 49.97 72 GLN A CA 1
ATOM 594 C C . GLN A 1 72 ? 7.262 3.814 -16.969 1 49.97 72 GLN A C 1
AT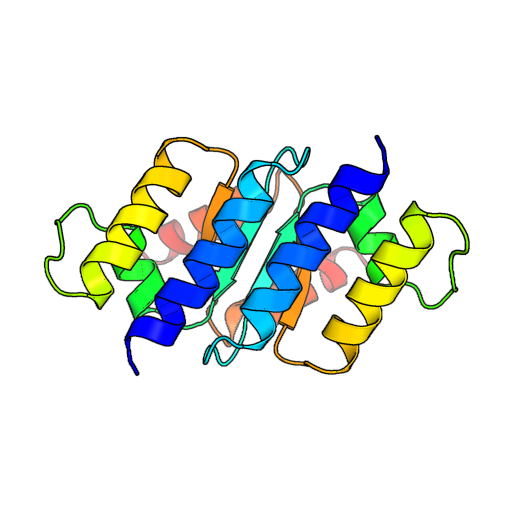OM 596 O O . GLN A 1 72 ? 7.312 5.02 -17.219 1 49.97 72 GLN A O 1
ATOM 601 N N . ALA A 1 73 ? 6.293 3.324 -16.719 1 46.56 73 ALA A N 1
ATOM 602 C CA . ALA A 1 73 ? 5.027 4.035 -16.859 1 46.56 73 ALA A CA 1
ATOM 603 C C . ALA A 1 73 ? 4.84 5.059 -15.75 1 46.56 73 ALA A C 1
ATOM 605 O O . ALA A 1 73 ? 4.281 6.137 -15.969 1 46.56 73 ALA A O 1
ATOM 606 N N . ASN A 1 74 ? 5.016 4.789 -14.531 1 46.31 74 ASN A N 1
ATOM 607 C CA . ASN A 1 74 ? 4.559 5.707 -13.492 1 46.31 74 ASN A CA 1
ATOM 608 C C . ASN A 1 74 ? 5.352 7.012 -13.5 1 46.31 74 ASN A C 1
ATOM 610 O O . ASN A 1 74 ? 4.828 8.062 -13.133 1 46.31 74 ASN A O 1
ATOM 614 N N . CYS A 1 75 ? 6.547 6.848 -13.609 1 43.12 75 CYS A N 1
ATOM 615 C CA . CYS A 1 75 ? 7.344 8.07 -13.648 1 43.12 75 CYS A CA 1
ATOM 616 C C . CYS A 1 75 ? 6.793 9.047 -14.688 1 43.12 75 CYS A C 1
ATOM 618 O O . CYS A 1 75 ? 6.789 10.258 -14.461 1 43.12 75 CYS A O 1
ATOM 620 N N . VAL A 1 76 ? 6.449 8.492 -15.766 1 40.34 76 VAL A N 1
ATOM 621 C CA . VAL A 1 76 ? 6.031 9.352 -16.875 1 40.34 76 VAL A CA 1
ATOM 622 C C . VAL A 1 76 ? 4.648 9.93 -16.594 1 40.34 76 VAL A C 1
ATOM 624 O O . VAL A 1 76 ? 4.387 11.102 -16.875 1 40.34 76 VAL A O 1
ATOM 627 N N . ALA A 1 77 ? 3.842 9.156 -16.234 1 44.19 77 ALA A N 1
ATOM 628 C CA . ALA A 1 77 ? 2.482 9.656 -16.062 1 44.19 77 ALA A CA 1
ATOM 629 C C . ALA A 1 77 ? 2.438 10.734 -14.977 1 44.19 77 ALA A C 1
ATOM 631 O O . ALA A 1 77 ? 1.712 11.727 -15.102 1 44.19 77 ALA A O 1
ATOM 632 N N . GLN A 1 78 ? 3.102 10.492 -14.008 1 43.81 78 GLN A N 1
ATOM 633 C CA . GLN A 1 78 ? 3.158 11.5 -12.953 1 43.81 78 GLN A CA 1
ATOM 634 C C . GLN A 1 78 ? 3.859 12.766 -13.445 1 43.81 78 GLN A C 1
ATOM 636 O O . GLN A 1 78 ? 3.443 13.875 -13.117 1 43.81 78 GLN A O 1
ATOM 641 N N . THR A 1 79 ? 4.926 12.5 -14.109 1 42.03 79 THR A N 1
ATOM 642 C CA . THR A 1 79 ? 5.617 13.664 -14.656 1 42.03 79 THR A CA 1
ATOM 643 C C . THR A 1 79 ? 4.719 14.43 -15.625 1 42.03 79 THR A C 1
ATOM 645 O O . THR A 1 79 ? 4.699 15.656 -15.625 1 42.03 79 THR A O 1
ATOM 648 N N . LEU A 1 80 ? 4.051 13.625 -16.359 1 40.72 80 LEU A N 1
ATOM 649 C CA . LEU A 1 80 ? 3.264 14.305 -17.391 1 40.72 80 LEU A CA 1
ATOM 650 C C . LEU A 1 80 ? 2.131 15.109 -16.75 1 40.72 80 LEU A C 1
ATOM 652 O O . LEU A 1 80 ? 1.817 16.219 -17.203 1 40.72 80 LEU A O 1
ATOM 656 N N . ALA A 1 81 ? 1.574 14.547 -15.852 1 42.5 81 ALA A N 1
ATOM 657 C CA . ALA A 1 81 ? 0.496 15.32 -15.242 1 42.5 81 ALA A CA 1
ATOM 658 C C . ALA A 1 81 ? 1.024 16.625 -14.648 1 42.5 81 ALA A C 1
ATOM 660 O O . ALA A 1 81 ? 0.356 17.656 -14.719 1 42.5 81 ALA A O 1
ATOM 661 N N . ARG A 1 82 ? 2.176 16.625 -14.094 1 43.34 82 ARG A N 1
ATOM 662 C CA . ARG A 1 82 ? 2.764 17.859 -13.594 1 43.34 82 ARG A CA 1
ATOM 663 C C . ARG A 1 82 ? 2.98 18.859 -14.734 1 43.34 82 ARG A C 1
ATOM 665 O O . ARG A 1 82 ? 2.775 20.062 -14.562 1 43.34 82 ARG A O 1
ATOM 672 N N . VAL A 1 83 ? 3.441 18.344 -15.836 1 43.06 83 VAL A N 1
ATOM 673 C CA . VAL A 1 83 ? 3.85 19.266 -16.891 1 43.06 83 VAL A CA 1
ATOM 674 C C . VAL A 1 83 ? 2.613 19.891 -17.531 1 43.06 83 VAL A C 1
ATOM 676 O O . VAL A 1 83 ? 2.633 21.062 -17.906 1 43.06 83 VAL A O 1
ATOM 679 N N . SER A 1 84 ? 1.656 19.141 -17.594 1 42 84 SER A N 1
ATOM 680 C CA . SER A 1 84 ? 0.578 19.734 -18.375 1 42 84 SER A CA 1
ATOM 681 C C . SER A 1 84 ? -0.168 20.797 -17.562 1 42 84 SER A C 1
ATOM 683 O O . SER A 1 84 ? -0.993 21.531 -18.109 1 42 84 SER A O 1
ATOM 685 N N . ARG A 1 85 ? -0.014 20.781 -16.312 1 42.88 85 ARG A N 1
ATOM 686 C CA . ARG A 1 85 ? -0.775 21.828 -15.625 1 42.88 85 ARG A CA 1
ATOM 687 C C . ARG A 1 85 ? 0.061 23.094 -15.445 1 42.88 85 ARG A C 1
ATOM 689 O O . ARG A 1 85 ? -0.416 24.078 -14.891 1 42.88 85 ARG A O 1
ATOM 696 N N . SER A 1 86 ? 1.298 22.938 -15.797 1 36.69 86 SER A N 1
ATOM 697 C CA . SER A 1 86 ? 1.958 24.234 -15.828 1 36.69 86 SER A CA 1
ATOM 698 C C . SER A 1 86 ? 1.618 25 -17.109 1 36.69 86 SER A C 1
ATOM 700 O O . SER A 1 86 ? 1.383 24.391 -18.156 1 36.69 86 SER A O 1
ATOM 702 N N . PRO B 1 1 ? -10.242 8.891 15.344 1 78.56 1 PRO B N 1
ATOM 703 C CA . PRO B 1 1 ? -9.109 9.734 15.711 1 78.56 1 PRO B CA 1
ATOM 704 C C . PRO B 1 1 ? -8.203 10.055 14.531 1 78.56 1 PRO B C 1
ATOM 706 O O . PRO B 1 1 ? -8.062 9.242 13.609 1 78.56 1 PRO B O 1
ATOM 709 N N . GLN B 1 2 ? -7.641 11.195 14.453 1 89.19 2 GLN B N 1
ATOM 710 C CA . GLN B 1 2 ? -6.844 11.672 13.32 1 89.19 2 GLN B CA 1
ATOM 711 C C . GLN B 1 2 ? -5.594 10.812 13.141 1 89.19 2 GLN B C 1
ATOM 713 O O . GLN B 1 2 ? -5.035 10.75 12.039 1 89.19 2 GLN B O 1
ATOM 718 N N . GLU B 1 3 ? -5.23 10.086 14.297 1 93.81 3 GLU B N 1
ATOM 719 C CA . GLU B 1 3 ? -3.992 9.312 14.305 1 93.81 3 GLU B CA 1
ATOM 720 C C . GLU B 1 3 ? -4.172 7.977 13.586 1 93.81 3 GLU B C 1
ATOM 722 O O . GLU B 1 3 ? -3.189 7.324 13.219 1 93.81 3 GLU B O 1
ATOM 727 N N . ALA B 1 4 ? -5.414 7.613 13.438 1 93.94 4 ALA B N 1
ATOM 728 C CA . ALA B 1 4 ? -5.688 6.301 12.852 1 93.94 4 ALA B CA 1
ATOM 729 C C . ALA B 1 4 ? -5.145 6.215 11.43 1 93.94 4 ALA B C 1
ATOM 731 O O . ALA B 1 4 ? -4.629 5.172 11.016 1 93.94 4 ALA B O 1
ATOM 732 N N . LYS B 1 5 ? -5.215 7.273 10.672 1 92.69 5 LYS B N 1
ATOM 733 C CA . LYS B 1 5 ? -4.805 7.285 9.273 1 92.69 5 LYS B CA 1
ATOM 734 C C . LYS B 1 5 ? -3.297 7.09 9.141 1 92.69 5 LYS B C 1
ATOM 736 O O . LYS B 1 5 ? -2.842 6.129 8.516 1 92.69 5 LYS B O 1
ATOM 741 N N . PRO B 1 6 ? -2.543 7.953 9.898 1 96.75 6 PRO B N 1
ATOM 742 C CA . PRO B 1 6 ? -1.105 7.711 9.766 1 96.75 6 PRO B CA 1
ATOM 743 C C . PRO B 1 6 ? -0.658 6.418 10.438 1 96.75 6 PRO B C 1
ATOM 745 O O . PRO B 1 6 ? 0.33 5.809 10.016 1 96.75 6 PRO B O 1
ATOM 748 N N . ALA B 1 7 ? -1.349 5.934 11.422 1 97.5 7 ALA B N 1
ATOM 749 C CA . ALA B 1 7 ? -0.988 4.691 12.102 1 97.5 7 ALA B CA 1
ATOM 750 C C . ALA B 1 7 ? -1.1 3.496 11.164 1 97.5 7 ALA B C 1
ATOM 752 O O . ALA B 1 7 ? -0.204 2.65 11.109 1 97.5 7 ALA B O 1
ATOM 753 N N . ALA B 1 8 ? -2.209 3.445 10.492 1 97.56 8 ALA B N 1
ATOM 754 C CA . ALA B 1 8 ? -2.389 2.369 9.523 1 97.56 8 ALA B CA 1
ATOM 755 C C . ALA B 1 8 ? -1.313 2.422 8.438 1 97.56 8 ALA B C 1
ATOM 757 O O . ALA B 1 8 ? -0.771 1.388 8.047 1 97.56 8 ALA B O 1
ATOM 758 N N . MET B 1 9 ? -0.997 3.541 7.98 1 98.19 9 MET B N 1
ATOM 759 C CA . MET B 1 9 ? 0.053 3.73 6.984 1 98.19 9 MET B CA 1
ATOM 760 C C . MET B 1 9 ? 1.401 3.26 7.516 1 98.19 9 MET B C 1
ATOM 762 O O . MET B 1 9 ? 2.113 2.512 6.844 1 98.19 9 MET B O 1
ATOM 766 N N . LEU B 1 10 ? 1.717 3.676 8.703 1 98.56 10 LEU B N 1
ATOM 767 C CA . LEU B 1 10 ? 2.988 3.309 9.32 1 98.56 10 LEU B CA 1
ATOM 768 C C . LEU B 1 10 ? 3.127 1.793 9.422 1 98.56 10 LEU B C 1
ATOM 770 O O . LEU B 1 10 ? 4.168 1.235 9.07 1 98.56 10 LEU B O 1
ATOM 774 N N . GLU B 1 11 ? 2.111 1.182 9.93 1 98.12 11 GLU B N 1
ATOM 775 C CA . GLU B 1 11 ? 2.152 -0.271 10.07 1 98.12 11 GLU B CA 1
ATOM 776 C C . GLU B 1 11 ? 2.35 -0.952 8.719 1 98.12 11 GLU B C 1
ATOM 778 O O . GLU B 1 11 ? 3.141 -1.89 8.602 1 98.12 11 GLU B O 1
ATOM 783 N N . ALA B 1 12 ? 1.629 -0.494 7.695 1 98.5 12 ALA B N 1
ATOM 784 C CA . ALA B 1 12 ? 1.781 -1.051 6.352 1 98.5 12 ALA B CA 1
ATOM 785 C C . ALA B 1 12 ? 3.211 -0.876 5.844 1 98.5 12 ALA B C 1
ATOM 787 O O . ALA B 1 12 ? 3.818 -1.825 5.348 1 98.5 12 ALA B O 1
ATOM 788 N N . LEU B 1 13 ? 3.756 0.272 6.004 1 98.5 13 LEU B N 1
ATOM 789 C CA . LEU B 1 13 ? 5.102 0.577 5.539 1 98.5 13 LEU B CA 1
ATOM 790 C C . LEU B 1 13 ? 6.133 -0.295 6.246 1 98.5 13 LEU B C 1
ATOM 792 O O . LEU B 1 13 ? 7.094 -0.756 5.625 1 98.5 13 LEU B O 1
ATOM 796 N N . GLN B 1 14 ? 5.953 -0.537 7.5 1 98.38 14 GLN B N 1
ATOM 797 C CA . GLN B 1 14 ? 6.883 -1.315 8.312 1 98.38 14 GLN B CA 1
ATOM 798 C C . GLN B 1 14 ? 6.996 -2.746 7.793 1 98.38 14 GLN B C 1
ATOM 800 O O . GLN B 1 14 ? 8.039 -3.385 7.938 1 98.38 14 GLN B O 1
ATOM 805 N N . TYR B 1 15 ? 6.02 -3.238 7.199 1 97.44 15 TYR B N 1
ATOM 806 C CA . TYR B 1 15 ? 6.082 -4.578 6.629 1 97.44 15 TYR B CA 1
ATOM 807 C C . TYR B 1 15 ? 6.605 -4.539 5.199 1 97.44 15 TYR B C 1
ATOM 809 O O . TYR B 1 15 ? 7.336 -5.438 4.773 1 97.44 15 TYR B O 1
ATOM 817 N N . LEU B 1 16 ? 6.227 -3.506 4.496 1 97.62 16 LEU B N 1
ATOM 818 C CA . LEU B 1 16 ? 6.586 -3.416 3.084 1 97.62 16 LEU B CA 1
ATOM 819 C C . LEU B 1 16 ? 8.086 -3.199 2.918 1 97.62 16 LEU B C 1
ATOM 821 O O . LEU B 1 16 ? 8.664 -3.604 1.908 1 97.62 16 LEU B O 1
ATOM 825 N N . ILE B 1 17 ? 8.719 -2.664 3.949 1 96.25 17 ILE B N 1
ATOM 826 C CA . ILE B 1 17 ? 10.148 -2.41 3.84 1 96.25 17 ILE B CA 1
ATOM 827 C C . ILE B 1 17 ? 10.914 -3.732 3.852 1 96.25 17 ILE B C 1
ATOM 829 O O . ILE B 1 17 ? 12.062 -3.797 3.42 1 96.25 17 ILE B O 1
ATOM 833 N N . TYR B 1 18 ? 10.289 -4.77 4.293 1 93.44 18 TYR B N 1
ATOM 834 C CA . TYR B 1 18 ? 10.953 -6.066 4.367 1 93.44 18 TYR B CA 1
ATOM 835 C C . TYR B 1 18 ? 10.602 -6.926 3.158 1 93.44 18 TYR B C 1
ATOM 837 O O . TYR B 1 18 ? 11.078 -8.062 3.039 1 93.44 18 TYR B O 1
ATOM 845 N N . SER B 1 19 ? 9.789 -6.391 2.324 1 94 19 SER B N 1
ATOM 846 C CA . SER B 1 19 ? 9.422 -7.145 1.128 1 94 19 SER B CA 1
ATOM 847 C C . SER B 1 19 ? 10.57 -7.168 0.119 1 94 19 SER B C 1
ATOM 849 O O . SER B 1 19 ? 11.375 -6.238 0.064 1 94 19 SER B O 1
ATOM 851 N N . PRO B 1 20 ? 10.688 -8.234 -0.611 1 93.12 20 PRO B N 1
ATOM 852 C CA . PRO B 1 20 ? 11.727 -8.297 -1.645 1 93.12 20 PRO B CA 1
ATOM 853 C C . PRO B 1 20 ? 11.312 -7.602 -2.938 1 93.12 20 PRO B C 1
ATOM 855 O O . PRO B 1 20 ? 11.938 -7.801 -3.98 1 93.12 20 PRO B O 1
ATOM 858 N N . TYR B 1 21 ? 10.266 -6.77 -2.857 1 92.69 21 TYR B N 1
ATOM 859 C CA . TYR B 1 21 ? 9.867 -6.008 -4.035 1 92.69 21 TYR B CA 1
ATOM 860 C C . TYR B 1 21 ? 10.938 -4.996 -4.422 1 92.69 21 TYR B C 1
ATOM 862 O O . TYR B 1 21 ? 11.586 -4.402 -3.553 1 92.69 21 TYR B O 1
ATOM 870 N N . GLU B 1 22 ? 11.203 -4.828 -5.656 1 93.38 22 GLU B N 1
ATOM 871 C CA . GLU B 1 22 ? 12.117 -3.787 -6.109 1 93.38 22 GLU B CA 1
ATOM 872 C C . GLU B 1 22 ? 11.508 -2.398 -5.93 1 93.38 22 GLU B C 1
ATOM 874 O O . GLU B 1 22 ? 12.219 -1.443 -5.602 1 93.38 22 GLU B O 1
ATOM 879 N N . ASN B 1 23 ? 10.195 -2.281 -6.168 1 93 23 ASN B N 1
ATOM 880 C CA . ASN B 1 23 ? 9.461 -1.032 -5.992 1 93 23 ASN B CA 1
ATOM 881 C C . ASN B 1 23 ? 8.062 -1.275 -5.426 1 93 23 ASN B C 1
ATOM 883 O O . ASN B 1 23 ? 7.387 -2.229 -5.82 1 93 23 ASN B O 1
ATOM 887 N N . VAL B 1 24 ? 7.715 -0.426 -4.527 1 94.88 24 VAL B N 1
ATOM 888 C CA . VAL B 1 24 ? 6.375 -0.447 -3.955 1 94.88 24 VAL B CA 1
ATOM 889 C C . VAL B 1 24 ? 5.883 0.982 -3.74 1 94.88 24 VAL B C 1
ATOM 891 O O . VAL B 1 24 ? 6.641 1.845 -3.289 1 94.88 24 VAL B O 1
ATOM 894 N N . CYS B 1 25 ? 4.633 1.236 -4.059 1 94 25 CYS B N 1
ATOM 895 C CA . CYS B 1 25 ? 3.996 2.529 -3.83 1 94 25 CYS B CA 1
ATOM 896 C C . CYS B 1 25 ? 2.625 2.355 -3.188 1 94 25 CYS B C 1
ATOM 898 O O . CYS B 1 25 ? 1.822 1.536 -3.639 1 94 25 CYS B O 1
ATOM 900 N N . VAL B 1 26 ? 2.438 3.016 -2.119 1 96.5 26 VAL B N 1
ATOM 901 C CA . VAL B 1 26 ? 1.111 3.051 -1.513 1 96.5 26 VAL B CA 1
ATOM 902 C C . VAL B 1 26 ? 0.403 4.348 -1.897 1 96.5 26 VAL B C 1
ATOM 904 O O . VAL B 1 26 ? 0.889 5.441 -1.597 1 96.5 26 VAL B O 1
ATOM 907 N N . GLU B 1 27 ? -0.704 4.203 -2.518 1 93.75 27 GLU B N 1
ATOM 908 C CA . GLU B 1 27 ? -1.501 5.348 -2.939 1 93.75 27 GLU B CA 1
ATOM 909 C C . GLU B 1 27 ? -2.738 5.516 -2.061 1 93.75 27 GLU B C 1
ATOM 911 O O . GLU B 1 27 ? -3.436 4.539 -1.771 1 93.75 27 GLU B O 1
ATOM 916 N N . THR B 1 28 ? -3.027 6.738 -1.634 1 93.69 28 THR B N 1
ATOM 917 C CA . THR B 1 28 ? -4.207 7.023 -0.822 1 93.69 28 THR B CA 1
ATOM 918 C C . THR B 1 28 ? -4.879 8.312 -1.282 1 93.69 28 THR B C 1
ATOM 920 O O . THR B 1 28 ? -4.23 9.188 -1.862 1 93.69 28 THR B O 1
ATOM 923 N N . ASP B 1 29 ? -6.133 8.414 -1.007 1 90 29 ASP B N 1
ATOM 924 C CA . ASP B 1 29 ? -6.883 9.602 -1.408 1 90 29 ASP B CA 1
ATOM 925 C C . ASP B 1 29 ? -6.961 10.609 -0.266 1 90 29 ASP B C 1
ATOM 927 O O . ASP B 1 29 ? -7.777 11.539 -0.305 1 90 29 ASP B O 1
ATOM 931 N N . TYR B 1 30 ? -6.25 10.383 0.752 1 92.12 30 TYR B N 1
ATOM 932 C CA . TYR B 1 30 ? -6.18 11.344 1.847 1 92.12 30 TYR B CA 1
ATOM 933 C C . TYR B 1 30 ? -4.984 12.273 1.678 1 92.12 30 TYR B C 1
ATOM 935 O O . TYR B 1 30 ? -3.883 11.977 2.146 1 92.12 30 TYR B O 1
ATOM 943 N N . LYS B 1 31 ? -5.25 13.391 1.166 1 93.31 31 LYS B N 1
ATOM 944 C CA . LYS B 1 31 ? -4.227 14.344 0.745 1 93.31 31 LYS B CA 1
ATOM 945 C C . LYS B 1 31 ? -3.412 14.836 1.937 1 93.31 31 LYS B C 1
ATOM 947 O O . LYS B 1 31 ? -2.203 15.047 1.825 1 93.31 31 LYS B O 1
ATOM 952 N N . GLN B 1 32 ? -4.035 14.969 3.041 1 94.25 32 GLN B N 1
ATOM 953 C CA . GLN B 1 32 ? -3.367 15.531 4.211 1 94.25 32 GLN B CA 1
ATOM 954 C C . GLN B 1 32 ? -2.199 14.656 4.656 1 94.25 32 GLN B C 1
ATOM 956 O O . GLN B 1 32 ? -1.114 15.164 4.949 1 94.25 32 GLN B O 1
ATOM 961 N N . VAL B 1 33 ? -2.426 13.398 4.719 1 95.94 33 VAL B N 1
ATOM 962 C CA . VAL B 1 33 ? -1.366 12.477 5.117 1 95.94 33 VAL B CA 1
ATOM 963 C C . VAL B 1 33 ? -0.226 12.531 4.105 1 95.94 33 VAL B C 1
ATOM 965 O O . VAL B 1 33 ? 0.944 12.633 4.48 1 95.94 33 VAL B O 1
ATOM 968 N N . VAL B 1 34 ? -0.532 12.5 2.844 1 95.69 34 VAL B N 1
ATOM 969 C CA . VAL B 1 34 ? 0.482 12.508 1.795 1 95.69 34 VAL B CA 1
ATOM 970 C C . VAL B 1 34 ? 1.28 13.812 1.86 1 95.69 34 VAL B C 1
ATOM 972 O O . VAL B 1 34 ? 2.51 13.797 1.761 1 95.69 34 VAL B O 1
ATOM 975 N N . ASN B 1 35 ? 0.603 14.906 2.055 1 95.62 35 ASN B N 1
ATOM 976 C CA . ASN B 1 35 ? 1.273 16.203 2.176 1 95.62 35 ASN B CA 1
ATOM 977 C C . ASN B 1 35 ? 2.234 16.219 3.359 1 95.62 35 ASN B C 1
ATOM 979 O O . ASN B 1 35 ? 3.361 16.703 3.242 1 95.62 35 ASN B O 1
ATOM 983 N N . HIS B 1 36 ? 1.766 15.703 4.441 1 97.06 36 HIS B N 1
ATOM 984 C CA . HIS B 1 36 ? 2.596 15.711 5.641 1 97.06 36 HIS B CA 1
ATOM 985 C C . HIS B 1 36 ? 3.783 14.766 5.5 1 97.06 36 HIS B C 1
ATOM 987 O O . HIS B 1 36 ? 4.844 15.008 6.086 1 97.06 36 HIS B O 1
ATOM 993 N N . LEU B 1 37 ? 3.656 13.766 4.688 1 97.25 37 LEU B N 1
ATOM 994 C CA . LEU B 1 37 ? 4.758 12.844 4.426 1 97.25 37 LEU B CA 1
ATOM 995 C C . LEU B 1 37 ? 5.809 13.492 3.529 1 97.25 37 LEU B C 1
ATOM 997 O O . LEU B 1 37 ? 6.996 13.172 3.625 1 97.25 37 LEU B O 1
ATOM 1001 N N . ASN B 1 38 ? 5.379 14.328 2.691 1 94.25 38 ASN B N 1
ATOM 1002 C CA . ASN B 1 38 ? 6.258 14.93 1.694 1 94.25 38 ASN B CA 1
ATOM 1003 C C . ASN B 1 38 ? 6.871 16.234 2.203 1 94.25 38 ASN B C 1
ATOM 1005 O O . ASN B 1 38 ? 7.781 16.781 1.579 1 94.25 38 ASN B O 1
ATOM 1009 N N . ASN B 1 39 ? 6.383 16.672 3.242 1 92.62 39 ASN B N 1
ATOM 1010 C CA . ASN B 1 39 ? 6.949 17.891 3.82 1 92.62 39 ASN B CA 1
ATOM 1011 C C . ASN B 1 39 ? 8.125 17.578 4.742 1 92.62 39 ASN B C 1
ATOM 1013 O O . ASN B 1 39 ? 8.297 16.438 5.164 1 92.62 39 ASN B O 1
ATOM 1017 N N . THR B 1 40 ? 8.891 18.656 5.059 1 88.81 40 THR B N 1
ATOM 1018 C CA . THR B 1 40 ? 10.109 18.406 5.816 1 88.81 40 THR B CA 1
ATOM 1019 C C . THR B 1 40 ? 9.992 18.969 7.23 1 88.81 40 THR B C 1
ATOM 1021 O O . THR B 1 40 ? 10.852 18.703 8.078 1 88.81 40 THR B O 1
ATOM 1024 N N . TYR B 1 41 ? 8.906 19.594 7.523 1 92.25 41 TYR B N 1
ATOM 1025 C CA . TYR B 1 41 ? 8.789 20.141 8.867 1 92.25 41 TYR B CA 1
ATOM 1026 C C . TYR B 1 41 ? 8.359 19.078 9.859 1 92.25 41 TYR B C 1
ATOM 1028 O O . TYR B 1 41 ? 7.566 18.188 9.531 1 92.25 41 TYR B O 1
ATOM 1036 N N . VAL B 1 42 ? 8.891 19.188 11.039 1 91.69 42 VAL B N 1
ATOM 1037 C CA . VAL B 1 42 ? 8.617 18.219 12.094 1 91.69 42 VAL B CA 1
ATOM 1038 C C . VAL B 1 42 ? 7.312 18.578 12.797 1 91.69 42 VAL B C 1
ATOM 1040 O O . VAL B 1 42 ? 7.098 19.734 13.172 1 91.69 42 VAL B O 1
ATOM 1043 N N . LEU B 1 43 ? 6.457 17.625 12.883 1 92.94 43 LEU B N 1
ATOM 1044 C CA . LEU B 1 43 ? 5.203 17.766 13.609 1 92.94 43 LEU B CA 1
ATOM 1045 C C . LEU B 1 43 ? 5.32 17.172 15.016 1 92.94 43 LEU B C 1
ATOM 1047 O O . LEU B 1 43 ? 5.953 16.141 15.203 1 92.94 43 LEU B O 1
ATOM 1051 N N . HIS B 1 44 ? 4.715 17.797 16.047 1 93.25 44 HIS B N 1
ATOM 1052 C CA . HIS B 1 44 ? 4.988 17.406 17.422 1 93.25 44 HIS B CA 1
ATOM 1053 C C . HIS B 1 44 ? 3.766 16.781 18.078 1 93.25 44 HIS B C 1
ATOM 1055 O O . HIS B 1 44 ? 3.863 16.188 19.156 1 93.25 44 HIS B O 1
ATOM 1061 N N . SER B 1 45 ? 2.699 16.797 17.438 1 95.06 45 SER B N 1
ATOM 1062 C CA . SER B 1 45 ? 1.513 16.125 17.969 1 95.06 45 SER B CA 1
ATOM 1063 C C . SER B 1 45 ? 1.651 14.617 17.875 1 95.06 45 SER B C 1
ATOM 1065 O O . SER B 1 45 ? 2.629 14.109 17.328 1 95.06 45 SER B O 1
ATOM 1067 N N . GLU B 1 46 ? 0.774 13.898 18.547 1 95.31 46 GLU B N 1
ATOM 1068 C CA . GLU B 1 46 ? 0.751 12.445 18.422 1 95.31 46 GLU B CA 1
ATOM 1069 C C . GLU B 1 46 ? 0.655 12.023 16.953 1 95.31 46 GLU B C 1
ATOM 1071 O O . GLU B 1 46 ? 1.36 11.109 16.516 1 95.31 46 GLU B O 1
ATOM 1076 N N . TYR B 1 47 ? -0.203 12.609 16.234 1 96.44 47 TYR B N 1
ATOM 1077 C CA . TYR B 1 47 ? -0.301 12.461 14.789 1 96.44 47 TYR B CA 1
ATOM 1078 C C . TYR B 1 47 ? 1.048 12.711 14.125 1 96.44 47 TYR B C 1
ATOM 1080 O O . TYR B 1 47 ? 1.496 11.906 13.297 1 96.44 47 TYR B O 1
ATOM 1088 N N . GLY B 1 48 ? 1.658 13.734 14.523 1 96.94 48 GLY B N 1
ATOM 1089 C CA . GLY B 1 48 ? 2.932 14.133 13.945 1 96.94 48 GLY B CA 1
ATOM 1090 C C . GLY B 1 48 ? 4.039 13.125 14.195 1 96.94 48 GLY B C 1
ATOM 1091 O O . GLY B 1 48 ? 4.879 12.891 13.328 1 96.94 48 GLY B O 1
ATOM 1092 N N . ILE B 1 49 ? 4.043 12.602 15.336 1 97.44 49 ILE B N 1
ATOM 1093 C CA . ILE B 1 49 ? 5.051 11.617 15.703 1 97.44 49 ILE B CA 1
ATOM 1094 C C . ILE B 1 49 ? 4.965 10.414 14.758 1 97.44 49 ILE B C 1
ATOM 1096 O O . ILE B 1 49 ? 5.992 9.914 14.297 1 97.44 49 ILE B O 1
ATOM 1100 N N . ILE B 1 50 ? 3.783 9.992 14.477 1 97.94 50 ILE B N 1
ATOM 1101 C CA . ILE B 1 50 ? 3.566 8.867 13.57 1 97.94 50 ILE B CA 1
ATOM 1102 C C . ILE B 1 50 ? 3.988 9.25 12.156 1 97.94 50 ILE B C 1
ATOM 1104 O O . ILE B 1 50 ? 4.672 8.484 11.477 1 97.94 50 ILE B O 1
ATOM 1108 N N . ILE B 1 51 ? 3.613 10.445 11.703 1 98.25 51 ILE B N 1
ATOM 1109 C CA . ILE B 1 51 ? 4.016 10.945 10.391 1 98.25 51 ILE B CA 1
ATOM 1110 C C . ILE B 1 51 ? 5.539 10.945 10.281 1 98.25 51 ILE B C 1
ATOM 1112 O O . ILE B 1 51 ? 6.094 10.492 9.281 1 98.25 51 ILE B O 1
ATOM 1116 N N . ASN B 1 52 ? 6.168 11.398 11.352 1 98.12 52 ASN B N 1
ATOM 1117 C CA . ASN B 1 52 ? 7.625 11.445 11.344 1 98.12 52 ASN B CA 1
ATOM 1118 C C . ASN B 1 52 ? 8.234 10.055 11.227 1 98.12 52 ASN B C 1
ATOM 1120 O O . ASN B 1 52 ? 9.266 9.875 10.578 1 98.12 52 ASN B O 1
ATOM 1124 N N . GLN B 1 53 ? 7.672 9.148 11.836 1 98 53 GLN B N 1
ATOM 1125 C CA . GLN B 1 53 ? 8.133 7.77 11.719 1 98 53 GLN B CA 1
ATOM 1126 C C . GLN B 1 53 ? 7.965 7.25 10.289 1 98 53 GLN B C 1
ATOM 1128 O O . GLN B 1 53 ? 8.852 6.574 9.758 1 98 53 GLN B O 1
ATOM 1133 N N . CYS B 1 54 ? 6.82 7.551 9.695 1 98.44 54 CYS B N 1
ATOM 1134 C CA . CYS B 1 54 ? 6.621 7.203 8.289 1 98.44 54 CYS B CA 1
ATOM 1135 C C . CYS B 1 54 ? 7.711 7.812 7.418 1 98.44 54 CYS B C 1
ATOM 1137 O O . CYS B 1 54 ? 8.273 7.129 6.559 1 98.44 54 CYS B O 1
ATOM 1139 N N . ARG B 1 55 ? 8 9.023 7.664 1 98.19 55 ARG B N 1
ATOM 1140 C CA . ARG B 1 55 ? 9.023 9.719 6.895 1 98.19 55 ARG B CA 1
ATOM 1141 C C . ARG B 1 55 ? 10.367 9.008 6.996 1 98.19 55 ARG B C 1
ATOM 1143 O O . ARG B 1 55 ? 11.086 8.883 6 1 98.19 55 ARG B O 1
ATOM 1150 N N . THR B 1 56 ? 10.703 8.656 8.172 1 97.75 56 THR B N 1
ATOM 1151 C CA . THR B 1 56 ? 11.969 7.977 8.414 1 97.75 56 THR B CA 1
ATOM 1152 C C . THR B 1 56 ? 12.062 6.707 7.574 1 97.75 56 THR B C 1
ATOM 1154 O O . THR B 1 56 ? 13.094 6.453 6.941 1 97.75 56 THR B O 1
ATOM 1157 N N . LEU B 1 57 ? 11.031 5.934 7.539 1 98 57 LEU B N 1
ATOM 1158 C CA . LEU B 1 57 ? 11.016 4.723 6.727 1 98 57 LEU B CA 1
ATOM 1159 C C . LEU B 1 57 ? 11.148 5.059 5.246 1 98 57 LEU B C 1
ATOM 1161 O O . LEU B 1 57 ? 11.922 4.43 4.527 1 98 57 LEU B O 1
ATOM 1165 N N . LEU B 1 58 ? 10.383 6.043 4.805 1 97.5 58 LEU B N 1
ATOM 1166 C CA . LEU B 1 58 ? 10.367 6.414 3.396 1 97.5 58 LEU B CA 1
ATOM 1167 C C . LEU B 1 58 ? 11.727 6.949 2.957 1 97.5 58 LEU B C 1
ATOM 1169 O O . LEU B 1 58 ? 12.148 6.73 1.818 1 97.5 58 LEU B O 1
ATOM 1173 N N . ARG B 1 59 ? 12.398 7.594 3.848 1 96.94 59 ARG B N 1
ATOM 1174 C CA . ARG B 1 59 ? 13.711 8.156 3.549 1 96.94 59 ARG B CA 1
ATOM 1175 C C . ARG B 1 59 ? 14.773 7.059 3.506 1 96.94 59 ARG B C 1
ATOM 1177 O O . ARG B 1 59 ? 15.711 7.129 2.707 1 96.94 59 ARG B O 1
ATOM 1184 N N . SER B 1 60 ? 14.656 6.098 4.234 1 97.44 60 SER B N 1
ATOM 1185 C CA . SER B 1 60 ? 15.656 5.043 4.348 1 97.44 60 SER B CA 1
ATOM 1186 C C . SER B 1 60 ? 15.438 3.951 3.309 1 97.44 60 SER B C 1
ATOM 1188 O O . SER B 1 60 ? 16.312 3.113 3.082 1 97.44 60 SER B O 1
ATOM 1190 N N . HIS B 1 61 ? 14.312 3.943 2.744 1 97.5 61 HIS B N 1
ATOM 1191 C CA . HIS B 1 61 ? 13.953 2.949 1.737 1 97.5 61 HIS B CA 1
ATOM 1192 C C . HIS B 1 61 ? 13.438 3.613 0.464 1 97.5 61 HIS B C 1
ATOM 1194 O O . HIS B 1 61 ? 12.234 3.824 0.31 1 97.5 61 HIS B O 1
ATOM 1200 N N . GLN B 1 62 ? 14.25 3.777 -0.461 1 95 62 GLN B N 1
ATOM 1201 C CA . GLN B 1 62 ? 13.961 4.59 -1.638 1 95 62 GLN B CA 1
ATOM 1202 C C . GLN B 1 62 ? 13.039 3.857 -2.602 1 95 62 GLN B C 1
ATOM 1204 O O . GLN B 1 62 ? 12.453 4.469 -3.5 1 95 62 GLN B O 1
ATOM 1209 N N . ASN B 1 63 ? 12.953 2.545 -2.416 1 93.69 63 ASN B N 1
ATOM 1210 C CA . ASN B 1 63 ? 12.062 1.767 -3.275 1 93.69 63 ASN B CA 1
ATOM 1211 C C . ASN B 1 63 ? 10.625 1.805 -2.775 1 93.69 63 ASN B C 1
ATOM 1213 O O . ASN B 1 63 ? 9.734 1.227 -3.398 1 93.69 63 ASN B O 1
ATOM 1217 N N . LEU B 1 64 ? 10.367 2.424 -1.656 1 96.12 64 LEU B N 1
ATOM 1218 C CA . LEU B 1 64 ? 9.055 2.58 -1.047 1 96.12 64 LEU B CA 1
ATOM 1219 C C . LEU B 1 64 ? 8.57 4.023 -1.158 1 96.12 64 LEU B C 1
ATOM 1221 O O . LEU B 1 64 ? 9.297 4.953 -0.793 1 96.12 64 LEU B O 1
ATOM 1225 N N . LYS B 1 65 ? 7.352 4.211 -1.653 1 95.56 65 LYS B N 1
ATOM 1226 C CA . LYS B 1 65 ? 6.789 5.547 -1.827 1 95.56 65 LYS B CA 1
ATOM 1227 C C . LYS B 1 65 ? 5.324 5.59 -1.395 1 95.56 65 LYS B C 1
ATOM 1229 O O . LYS B 1 65 ? 4.656 4.555 -1.344 1 95.56 65 LYS B O 1
ATOM 1234 N N . VAL B 1 66 ? 4.891 6.758 -1.041 1 96.38 66 VAL B N 1
ATOM 1235 C CA . VAL B 1 66 ? 3.48 7.035 -0.794 1 96.38 66 VAL B CA 1
ATOM 1236 C C . VAL B 1 66 ? 3.016 8.188 -1.687 1 96.38 66 VAL B C 1
ATOM 1238 O O . VAL B 1 66 ? 3.695 9.211 -1.796 1 96.38 66 VAL B O 1
ATOM 1241 N N . ARG B 1 67 ? 1.846 7.98 -2.326 1 93 67 ARG B N 1
ATOM 1242 C CA . ARG B 1 67 ? 1.354 8.984 -3.262 1 93 67 ARG B CA 1
ATOM 1243 C C . ARG B 1 67 ? -0.136 9.234 -3.062 1 93 67 ARG B C 1
ATOM 1245 O O . ARG B 1 67 ? -0.841 8.406 -2.49 1 93 67 ARG B O 1
ATOM 1252 N N . PHE B 1 68 ? -0.591 10.438 -3.604 1 92.38 68 PHE B N 1
ATOM 1253 C CA . PHE B 1 68 ? -1.992 10.844 -3.59 1 92.38 68 PHE B CA 1
ATOM 1254 C C . PHE B 1 68 ? -2.688 10.43 -4.883 1 92.38 68 PHE B C 1
ATOM 1256 O O . PHE B 1 68 ? -2.129 10.578 -5.969 1 92.38 68 PHE B O 1
ATOM 1263 N N . ILE B 1 69 ? -3.703 9.68 -4.73 1 79.56 69 ILE B N 1
ATOM 1264 C CA . ILE B 1 69 ? -4.523 9.359 -5.891 1 79.56 69 ILE B CA 1
ATOM 1265 C C . ILE B 1 69 ? -5.691 10.336 -5.992 1 79.56 69 ILE B C 1
ATOM 1267 O O . ILE B 1 69 ? -6.34 10.641 -4.988 1 79.56 69 ILE B O 1
ATOM 1271 N N . ARG B 1 70 ? -5.77 10.93 -7.289 1 70.25 70 ARG B N 1
ATOM 1272 C CA . ARG B 1 70 ? -6.945 11.758 -7.516 1 70.25 70 ARG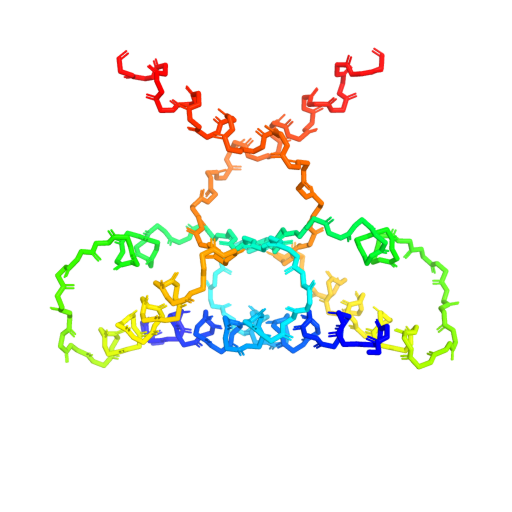 B CA 1
ATOM 1273 C C . ARG B 1 70 ? -8.164 10.906 -7.867 1 70.25 70 ARG B C 1
ATOM 1275 O O . ARG B 1 70 ? -8.047 9.938 -8.625 1 70.25 70 ARG B O 1
ATOM 1282 N N . ARG B 1 71 ? -9.164 10.781 -7.062 1 59.62 71 ARG B N 1
ATOM 1283 C CA . ARG B 1 71 ? -10.383 10.031 -7.32 1 59.62 71 ARG B CA 1
ATOM 1284 C C . ARG B 1 71 ? -10.617 9.852 -8.812 1 59.62 71 ARG B C 1
ATOM 1286 O O . ARG B 1 71 ? -11.008 8.773 -9.266 1 59.62 71 ARG B O 1
ATOM 1293 N N . GLN B 1 72 ? -10.719 10.836 -9.523 1 49.56 72 GLN B N 1
ATOM 1294 C CA . GLN B 1 72 ? -11.078 10.773 -10.938 1 49.56 72 GLN B CA 1
ATOM 1295 C C . GLN B 1 72 ? -9.961 10.133 -11.758 1 49.56 72 GLN B C 1
ATOM 1297 O O . GLN B 1 72 ? -10.219 9.555 -12.812 1 49.56 72 GLN B O 1
ATOM 1302 N N . ALA B 1 73 ? -8.898 10.367 -11.469 1 45.69 73 ALA B N 1
ATOM 1303 C CA . ALA B 1 73 ? -7.805 10.188 -12.422 1 45.69 73 ALA B CA 1
ATOM 1304 C C . ALA B 1 73 ? -7.445 8.711 -12.57 1 45.69 73 ALA B C 1
ATOM 1306 O O . ALA B 1 73 ? -7.121 8.25 -13.664 1 45.69 73 ALA B O 1
ATOM 1307 N N . ASN B 1 74 ? -7.172 7.957 -11.594 1 46 74 ASN B N 1
ATOM 1308 C CA . ASN B 1 74 ? -6.422 6.719 -11.797 1 46 74 ASN B CA 1
ATOM 1309 C C . ASN B 1 74 ? -7.277 5.645 -12.453 1 46 74 ASN B C 1
ATOM 1311 O O . ASN B 1 74 ? -6.758 4.75 -13.125 1 46 74 ASN B O 1
ATOM 1315 N N . CYS B 1 75 ? -8.406 5.523 -11.992 1 43.62 75 CYS B N 1
ATOM 1316 C CA . CYS B 1 75 ? -9.242 4.52 -12.641 1 43.62 75 CYS B CA 1
ATOM 1317 C C . CYS B 1 75 ? -9.234 4.703 -14.156 1 43.62 75 CYS B C 1
ATOM 1319 O O . CYS B 1 75 ? -9.297 3.725 -14.906 1 43.62 75 CYS B O 1
ATOM 1321 N N . VAL B 1 76 ? -9.258 5.914 -14.516 1 40.25 76 VAL B N 1
ATOM 1322 C CA . VAL B 1 76 ? -9.328 6.219 -15.938 1 40.25 76 VAL B CA 1
ATOM 1323 C C . VAL B 1 76 ? -7.996 5.895 -16.609 1 40.25 76 VAL B C 1
ATOM 1325 O O . VAL B 1 76 ? -7.965 5.379 -17.719 1 40.25 76 VAL B O 1
ATOM 1328 N N . ALA B 1 77 ? -7.051 6.312 -16.031 1 44.19 77 ALA B N 1
ATOM 1329 C CA . ALA B 1 77 ? -5.762 6.094 -16.688 1 44.19 77 ALA B CA 1
ATOM 1330 C C . ALA B 1 77 ? -5.496 4.602 -16.891 1 44.19 77 ALA B C 1
ATOM 1332 O O . ALA B 1 77 ? -4.945 4.195 -17.906 1 44.19 77 ALA B O 1
ATOM 1333 N N . GLN B 1 78 ? -5.832 3.902 -15.969 1 43.78 78 GLN B N 1
ATOM 1334 C CA . GLN B 1 78 ? -5.66 2.459 -16.094 1 43.78 78 GLN B CA 1
ATOM 1335 C C . GLN B 1 78 ? -6.605 1.885 -17.141 1 43.78 78 GLN B C 1
ATOM 1337 O O . GLN B 1 78 ? -6.219 1.008 -17.922 1 43.78 78 GLN B O 1
ATOM 1342 N N . THR B 1 79 ? -7.766 2.377 -17.047 1 42.06 79 THR B N 1
ATOM 1343 C CA . THR B 1 79 ? -8.703 1.914 -18.062 1 42.06 79 THR B CA 1
ATOM 1344 C C . THR B 1 79 ? -8.234 2.311 -19.453 1 42.06 79 THR B C 1
ATOM 1346 O O . THR B 1 79 ? -8.344 1.525 -20.391 1 42.06 79 THR B O 1
ATOM 1349 N N . LEU B 1 80 ? -7.758 3.498 -19.453 1 40.81 80 LEU B N 1
ATOM 1350 C CA . LEU B 1 80 ? -7.395 3.971 -20.781 1 40.81 80 LEU B CA 1
ATOM 1351 C C . LEU B 1 80 ? -6.207 3.189 -21.328 1 40.81 80 LEU B C 1
ATOM 1353 O O . LEU B 1 80 ? -6.156 2.887 -22.516 1 40.81 80 LEU B O 1
ATOM 1357 N N . ALA B 1 81 ? -5.355 2.951 -20.516 1 42.34 81 ALA B N 1
ATOM 1358 C CA . ALA B 1 81 ? -4.223 2.193 -21.047 1 42.34 81 ALA B CA 1
ATOM 1359 C C . ALA B 1 81 ? -4.668 0.828 -21.562 1 42.34 81 ALA B C 1
ATOM 1361 O O . ALA B 1 81 ? -4.141 0.337 -22.562 1 42.34 81 ALA B O 1
ATOM 1362 N N . ARG B 1 82 ? -5.598 0.202 -20.969 1 43.25 82 ARG B N 1
ATOM 1363 C CA . ARG B 1 82 ? -6.125 -1.064 -21.469 1 43.25 82 ARG B CA 1
ATOM 1364 C C . ARG B 1 82 ? -6.766 -0.89 -22.828 1 43.25 82 ARG B C 1
ATOM 1366 O O . ARG B 1 82 ? -6.633 -1.756 -23.703 1 43.25 82 ARG B O 1
ATOM 1373 N N . VAL B 1 83 ? -7.5 0.163 -22.984 1 43.62 83 VAL B N 1
ATOM 1374 C CA . VAL B 1 83 ? -8.289 0.296 -24.203 1 43.62 83 VAL B CA 1
ATOM 1375 C C . VAL B 1 83 ? -7.375 0.599 -25.391 1 43.62 83 VAL B C 1
ATOM 1377 O O . VAL B 1 83 ? -7.609 0.124 -26.5 1 43.62 83 VAL B O 1
ATOM 1380 N N . SER B 1 84 ? -6.43 1.301 -25.094 1 42.38 84 SER B N 1
ATOM 1381 C CA . SER B 1 84 ? -5.699 1.695 -26.297 1 42.38 84 SER B CA 1
ATOM 1382 C C . SER B 1 84 ? -4.848 0.547 -26.828 1 42.38 84 SER B C 1
ATOM 1384 O O . SER B 1 84 ? -4.316 0.624 -27.938 1 42.38 84 SER B O 1
ATOM 1386 N N . ARG B 1 85 ? -4.609 -0.427 -26.047 1 43.44 85 ARG B N 1
ATOM 1387 C CA . ARG B 1 85 ? -3.758 -1.455 -26.641 1 43.44 85 ARG B CA 1
ATOM 1388 C C . ARG B 1 85 ? -4.594 -2.555 -27.297 1 43.44 85 ARG B C 1
ATOM 1390 O O . ARG B 1 85 ? -4.047 -3.51 -27.844 1 43.44 85 ARG B O 1
ATOM 1397 N N . SER B 1 86 ? -5.871 -2.43 -27.062 1 37.47 86 SER B N 1
ATOM 1398 C CA . SER B 1 86 ? -6.617 -3.367 -27.906 1 37.47 86 SER B CA 1
ATOM 1399 C C . SER B 1 86 ? -6.766 -2.846 -29.328 1 37.47 86 SER B C 1
ATOM 1401 O O . SER B 1 86 ? -6.82 -1.635 -29.547 1 37.47 86 SER B O 1
#

Sequence (172 aa):
PQEAKPAAMLEALQYLIYSPYENVCVETDYKQVVNHLNNTYVLHSEYGIIINQCRTLLRSHQNLKVRFIRRQANCVAQTLARVSRSPQEAKPAAMLEALQYLIYSPYENVCVETDYKQVVNHLNNTYVLHSEYGIIINQCRTLLRSHQNLKVRFIRRQANCVAQTLARVSRS

Radius of gyration: 16.16 Å; Cα contacts (8 Å, |Δi|>4): 219; chains: 2; bounding box: 30×49×46 Å

Organism: Cajanus cajan (NCBI:txid3821)

Nearest PDB structures (foldseek):
  2ehg-assembly1_A  TM=5.944E-01  e=1.291E-02  Sulfurisphaera tokodaii str. 7
  3aly-assembly1_A  TM=5.792E-01  e=1.768E-02  Sulfurisphaera tokodaii str. 7
  4e19-assembly2_B  TM=7.488E-01  e=2.817E-01  Halobacterium salinarum NRC-1
  3hst-assembly4_D  TM=7.445E-01  e=4.109E-01  Mycobacterium tuberculosis
  3qio-assembly1_A  TM=5.483E-01  e=9.310E-01  HIV-1 M:B_HXB2R

pLDDT: mean 85.14, std 20.13, range [36.69, 98.56]

InterPro domains:
  IPR002156 Ribonuclease H domain [PF13456] (2-82)
  IPR012337 Ribonuclease H-like superfamily [SSF53098] (2-83)
  IPR036397 Ribonuclease H superfamily [G3DSA:3.30.420.10] (1-86)
  IPR044730 Ribonuclease H-like domain, plant type [cd06222] (1-82)
  IPR053151 Ribonuclease H-like [PTHR47723] (3-85)

Foldseek 3Di:
DLLVVLVVVLVVLVVVLPDPDQADEAEDQPVVLLVLLPDDDQDDDPSRVSSVSSNVSCVVRVRYYYYYDDPPPPVVVVVVVVVVVD/DLLVVLVVVLVVLVVVLPDPDQADEAEDQPVVLLVLLPDDDQDDDPSRVSSVSSNVSCVVRVRYYYYYDDVPPDVVVVVVVVVVVD